Protein AF-A0A661HZG9-F1 (afdb_monomer_lite)

Foldseek 3Di:
DPCLLDAAEAEDQDPDVVVVVVCVVVPHPYYDHPPDDPVVVVVVVVVSVVVSQWADPDPFWIAGLVVLFIGGNNHTQDDDQLLSQLVNVQVVQAQHFDAQVNSVCSRVVDPPDDRDPVVSVVSLVVSCVRDDHPQWDADPVRGIHGYD

Structure (mmCIF, N/CA/C/O backbone):
data_AF-A0A661HZG9-F1
#
_entry.id   AF-A0A661HZG9-F1
#
loop_
_atom_site.group_PDB
_atom_site.id
_atom_site.type_symbol
_atom_site.label_atom_id
_atom_site.label_alt_id
_atom_site.label_comp_id
_atom_site.label_asym_id
_atom_site.label_entity_id
_atom_site.label_seq_id
_atom_site.pdbx_PDB_ins_code
_atom_site.Cartn_x
_atom_site.Cartn_y
_atom_site.Cartn_z
_atom_site.occupancy
_atom_site.B_iso_or_equiv
_atom_site.auth_seq_id
_atom_site.auth_comp_id
_atom_site.auth_asym_id
_atom_site.auth_atom_id
_atom_site.pdbx_PDB_model_num
ATOM 1 N N . ILE A 1 1 ? 9.212 11.704 14.793 1.00 39.34 1 ILE A N 1
ATOM 2 C CA . ILE A 1 1 ? 7.992 10.856 14.747 1.00 39.34 1 ILE A CA 1
ATOM 3 C C . ILE A 1 1 ? 6.833 11.773 14.373 1.00 39.34 1 ILE A C 1
ATOM 5 O O . ILE A 1 1 ? 6.580 12.707 15.120 1.00 39.34 1 ILE A O 1
ATOM 9 N N . ARG A 1 2 ? 6.199 11.611 13.203 1.00 39.22 2 ARG A N 1
ATOM 10 C CA . ARG A 1 2 ? 4.978 12.374 12.880 1.00 39.22 2 ARG A CA 1
ATOM 11 C C . ARG A 1 2 ? 3.807 11.689 13.589 1.00 39.22 2 ARG A C 1
ATOM 13 O O . ARG A 1 2 ? 3.479 10.561 13.243 1.00 39.22 2 ARG A O 1
ATOM 20 N N . LEU A 1 3 ? 3.229 12.337 14.600 1.00 53.12 3 LEU A N 1
ATOM 21 C CA . LEU A 1 3 ? 2.125 11.783 15.400 1.00 53.12 3 LEU A CA 1
ATOM 22 C C . LEU A 1 3 ? 0.802 11.688 14.614 1.00 53.12 3 LEU A C 1
ATOM 24 O O . LEU A 1 3 ? -0.065 10.907 14.989 1.00 53.12 3 LEU A O 1
ATOM 28 N N . ASN A 1 4 ? 0.685 12.404 13.488 1.00 56.38 4 ASN A N 1
ATOM 29 C CA . ASN A 1 4 ? -0.536 12.515 12.675 1.00 56.38 4 ASN A CA 1
ATOM 30 C C . ASN A 1 4 ? -1.061 11.186 12.098 1.00 56.38 4 ASN A C 1
ATOM 32 O O . ASN A 1 4 ? -2.189 11.134 11.622 1.00 56.38 4 ASN A O 1
ATOM 36 N N . ASP A 1 5 ? -0.268 10.110 12.128 1.00 67.19 5 ASP A N 1
ATOM 37 C CA . ASP A 1 5 ? -0.663 8.804 11.596 1.00 67.19 5 ASP A CA 1
ATOM 38 C C . ASP A 1 5 ? -1.074 7.773 12.655 1.00 67.19 5 ASP A C 1
ATOM 40 O O . ASP A 1 5 ? -1.443 6.651 12.292 1.00 67.19 5 ASP A O 1
ATOM 44 N N . ILE A 1 6 ? -1.039 8.129 13.938 1.00 78.31 6 ILE A N 1
ATOM 45 C CA . ILE A 1 6 ? -1.399 7.226 15.032 1.00 78.31 6 ILE A CA 1
ATOM 46 C C . ILE A 1 6 ? -2.901 7.383 15.321 1.00 78.31 6 ILE A C 1
ATOM 48 O O . ILE A 1 6 ? -3.331 8.492 15.623 1.00 78.31 6 ILE A O 1
ATOM 52 N N . PRO A 1 7 ? -3.721 6.317 15.228 1.00 82.12 7 PRO A N 1
ATOM 53 C CA . PRO A 1 7 ? -5.135 6.400 15.588 1.00 82.12 7 PRO A CA 1
ATOM 54 C C . PRO A 1 7 ? -5.284 6.702 17.086 1.00 82.12 7 PRO A C 1
ATOM 56 O O . PRO A 1 7 ? -4.789 5.945 17.922 1.00 82.12 7 PRO A O 1
ATOM 59 N N . ILE A 1 8 ? -5.967 7.801 17.417 1.00 86.31 8 ILE A N 1
ATOM 60 C CA . ILE A 1 8 ? -6.220 8.235 18.796 1.00 86.31 8 ILE A CA 1
ATOM 61 C C . ILE A 1 8 ? -7.620 7.780 19.213 1.00 86.31 8 ILE A C 1
ATOM 63 O O . ILE A 1 8 ? -8.613 8.143 18.583 1.00 86.31 8 ILE A O 1
ATOM 67 N N . LEU A 1 9 ? -7.689 6.986 20.279 1.00 87.94 9 LEU A N 1
ATOM 68 C CA . LEU A 1 9 ? -8.934 6.509 20.877 1.00 87.94 9 LEU A CA 1
ATOM 69 C C . LEU A 1 9 ? -9.186 7.274 22.176 1.00 87.94 9 LEU A C 1
ATOM 71 O O . LEU A 1 9 ? -8.347 7.233 23.078 1.00 87.94 9 LEU A O 1
ATOM 75 N N . PHE A 1 10 ? -10.334 7.933 22.301 1.00 88.12 10 PHE A N 1
ATOM 76 C CA . PHE A 1 10 ? -10.702 8.616 23.540 1.00 88.12 10 PHE A CA 1
ATOM 77 C C . PHE A 1 10 ? -11.500 7.698 24.467 1.00 88.12 10 PHE A C 1
ATOM 79 O O . PHE A 1 10 ? -12.394 6.975 24.033 1.00 88.12 10 PHE A O 1
ATOM 86 N N . ILE A 1 11 ? -11.186 7.746 25.762 1.00 88.19 11 ILE A N 1
ATOM 87 C CA . ILE A 1 11 ? -11.900 7.014 26.811 1.00 88.19 11 ILE A CA 1
ATOM 88 C C . ILE A 1 11 ? -12.355 8.019 27.866 1.00 88.19 11 ILE A C 1
ATOM 90 O O . ILE A 1 11 ? -11.518 8.692 28.468 1.00 88.19 11 ILE A O 1
ATOM 94 N N . THR A 1 12 ? -13.655 8.104 28.148 1.00 81.75 12 THR A N 1
ATOM 95 C CA . THR A 1 12 ? -14.169 9.070 29.135 1.00 81.75 12 THR A CA 1
ATOM 96 C C . THR A 1 12 ? -15.425 8.587 29.855 1.00 81.75 12 THR A C 1
ATOM 98 O O . THR A 1 12 ? -16.146 7.718 29.375 1.00 81.75 12 THR A O 1
ATOM 101 N N . ALA A 1 13 ? -15.668 9.160 31.034 1.00 81.38 13 ALA A N 1
ATOM 102 C CA . ALA A 1 13 ? -16.921 9.029 31.778 1.00 81.38 13 ALA A CA 1
ATOM 103 C C . ALA A 1 13 ? -17.943 10.123 31.414 1.00 81.38 13 ALA A C 1
ATOM 105 O O . ALA A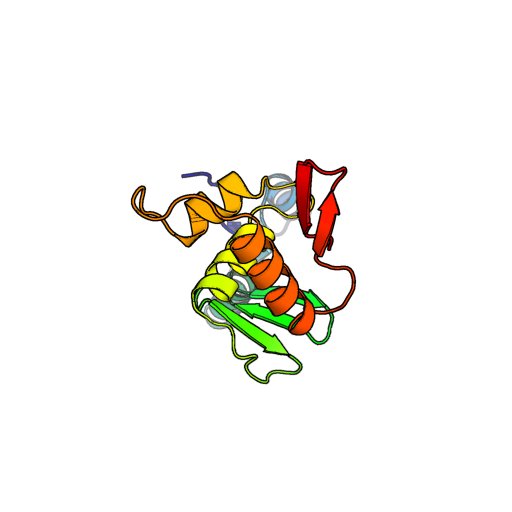 1 13 ? -19.073 10.083 31.883 1.00 81.38 13 ALA A O 1
ATOM 106 N N . ASN A 1 14 ? -17.545 11.121 30.619 1.00 73.06 14 ASN A N 1
ATOM 107 C CA . ASN A 1 14 ? -18.420 12.218 30.225 1.00 73.06 14 ASN A CA 1
ATOM 108 C C . ASN A 1 14 ? -19.276 11.810 29.018 1.00 73.06 14 ASN A C 1
ATOM 110 O O . ASN A 1 14 ? -18.745 11.473 27.960 1.00 73.06 14 ASN A O 1
ATOM 114 N N . GLU A 1 15 ? -20.595 11.846 29.190 1.00 68.19 15 GLU A N 1
ATOM 115 C CA . GLU A 1 15 ? -21.561 11.401 28.184 1.00 68.19 15 GLU A CA 1
ATOM 116 C C . GLU A 1 15 ? -22.112 12.527 27.309 1.00 68.19 15 GLU A C 1
ATOM 118 O O . GLU A 1 15 ? -22.900 12.243 26.410 1.00 68.19 15 GLU A O 1
ATOM 123 N N . LYS A 1 16 ? -21.711 13.781 27.549 1.00 80.69 16 LYS A N 1
ATOM 124 C CA . LYS A 1 16 ? -22.186 14.921 26.763 1.00 80.69 16 LYS A CA 1
ATOM 125 C C . LYS A 1 16 ? -21.716 14.808 25.315 1.00 80.69 16 LYS A C 1
ATOM 127 O O . LYS A 1 16 ? -20.511 14.736 25.059 1.00 80.69 16 LYS A O 1
ATOM 132 N N . ASP A 1 17 ? -22.654 14.906 24.380 1.00 76.19 17 ASP A N 1
ATOM 133 C CA . ASP A 1 17 ? -22.372 14.849 22.942 1.00 76.19 17 ASP A CA 1
ATOM 134 C C . ASP A 1 17 ? -21.347 15.910 22.508 1.00 76.19 17 ASP A C 1
ATOM 136 O O . ASP A 1 17 ? -20.464 15.627 21.705 1.00 76.19 17 ASP A O 1
ATOM 140 N N . GLU A 1 18 ? -21.349 17.093 23.128 1.00 82.62 18 GLU A N 1
ATOM 141 C CA . GLU A 1 18 ? -20.352 18.153 22.896 1.00 82.62 18 GLU A CA 1
ATOM 142 C C . GLU A 1 18 ? -18.905 17.699 23.167 1.00 82.62 18 GLU A C 1
ATOM 144 O O . GLU A 1 18 ? -17.957 18.093 22.482 1.00 82.62 18 GLU A O 1
ATOM 149 N N . THR A 1 19 ? -18.711 16.831 24.164 1.00 76.88 19 THR A N 1
ATOM 150 C CA . THR A 1 19 ? -17.390 16.278 24.502 1.00 76.88 19 THR A CA 1
ATOM 151 C C . THR A 1 19 ? -16.953 15.234 23.479 1.00 76.88 19 THR A C 1
ATOM 153 O O . THR A 1 19 ? -15.776 15.148 23.138 1.00 76.88 19 THR A O 1
ATOM 156 N N . ILE A 1 20 ? -17.906 14.471 22.947 1.00 76.69 20 ILE A N 1
ATOM 157 C CA . ILE A 1 20 ? -17.662 13.497 21.881 1.00 76.69 20 ILE A CA 1
ATOM 158 C C . ILE A 1 20 ? -17.274 14.233 20.595 1.00 76.69 20 ILE A C 1
ATOM 160 O O . ILE A 1 20 ? -16.247 13.933 19.991 1.00 76.69 20 ILE A O 1
ATOM 164 N N . VAL A 1 21 ? -18.058 15.243 20.214 1.00 81.31 21 VAL A N 1
ATOM 165 C CA . VAL A 1 21 ? -17.825 16.059 19.016 1.00 81.31 21 VAL A CA 1
ATOM 166 C C . VAL A 1 21 ? -16.477 16.774 19.091 1.00 81.31 21 VAL A C 1
ATOM 168 O O . VAL A 1 21 ? -15.709 16.737 18.130 1.00 81.31 21 VAL A O 1
ATOM 171 N N . SER A 1 22 ? -16.141 17.376 20.234 1.00 83.19 22 SER A N 1
ATOM 172 C CA . SER A 1 22 ? -14.839 18.032 20.398 1.00 83.19 22 SER A CA 1
ATOM 173 C C . SER A 1 22 ? -13.675 17.040 20.294 1.00 83.19 22 SER A C 1
ATOM 175 O O . SER A 1 22 ? -12.710 17.321 19.590 1.00 83.19 22 SER A O 1
ATOM 177 N N . ALA A 1 23 ? -13.778 15.847 20.887 1.00 78.44 23 ALA A N 1
ATOM 178 C CA . ALA A 1 23 ? -12.755 14.804 20.771 1.00 78.44 23 ALA A CA 1
ATOM 179 C C . ALA A 1 23 ? -12.490 14.375 19.313 1.00 78.44 23 ALA A C 1
ATOM 181 O O . ALA A 1 23 ? -11.332 14.209 18.919 1.00 78.44 23 ALA A O 1
ATOM 182 N N . PHE A 1 24 ? -13.538 14.252 18.492 1.00 80.31 24 PHE A N 1
ATOM 183 C CA . PHE A 1 24 ? -13.382 14.009 17.054 1.00 80.31 24 PHE A CA 1
ATOM 184 C C . PHE A 1 24 ? -12.718 15.195 16.340 1.00 80.31 24 PHE A C 1
ATOM 186 O O . PHE A 1 24 ? -11.785 14.992 15.564 1.00 80.31 24 PHE A O 1
ATOM 193 N N . ASN A 1 25 ? -13.112 16.433 16.658 1.00 83.75 25 ASN A N 1
ATOM 194 C CA . ASN A 1 25 ? -12.508 17.640 16.076 1.00 83.75 25 ASN A CA 1
ATOM 195 C C . ASN A 1 25 ? -11.012 17.791 16.408 1.00 83.75 25 ASN A C 1
ATOM 197 O O . ASN A 1 25 ? -10.261 18.351 15.613 1.00 83.75 25 ASN A O 1
ATOM 201 N N . TYR A 1 26 ? -10.559 17.258 17.547 1.00 82.56 26 TYR A N 1
ATOM 202 C CA . TYR A 1 26 ? -9.144 17.230 17.934 1.00 82.56 26 TYR A CA 1
ATOM 203 C C . TYR A 1 26 ? -8.345 16.058 17.326 1.00 82.56 26 TYR A C 1
ATOM 205 O O . TYR A 1 26 ? -7.180 15.869 17.674 1.00 82.56 26 TYR A O 1
ATOM 213 N N . GLY A 1 27 ? -8.932 15.279 16.409 1.00 76.44 27 GLY A N 1
ATOM 214 C CA . GLY A 1 27 ? -8.239 14.208 15.681 1.00 76.44 27 GLY A CA 1
ATOM 215 C C . GLY A 1 27 ? -8.411 12.805 16.269 1.00 76.44 27 GLY A C 1
ATOM 216 O O . GLY A 1 27 ? -7.662 11.892 15.914 1.00 76.44 27 GLY A O 1
ATOM 217 N N . GLY A 1 28 ? -9.388 12.610 17.159 1.00 83.56 28 GLY A N 1
ATOM 218 C CA . GLY A 1 28 ? -9.815 11.281 17.594 1.00 83.56 28 GLY A CA 1
ATOM 219 C C . GLY A 1 28 ? -10.439 10.488 16.453 1.00 83.56 28 GLY A C 1
ATOM 220 O O . GLY A 1 28 ? -11.212 11.030 15.671 1.00 83.56 28 GLY A O 1
ATOM 221 N N . VAL A 1 29 ? -10.132 9.195 16.370 1.00 85.12 29 VAL A N 1
ATOM 222 C CA . VAL A 1 29 ? -10.744 8.291 15.378 1.00 85.12 29 VAL A CA 1
ATOM 223 C C . VAL A 1 29 ? -11.885 7.460 15.962 1.00 85.12 29 VAL A C 1
ATOM 225 O O . VAL A 1 29 ? -12.620 6.816 15.218 1.00 85.12 29 VAL A O 1
ATOM 228 N N . ASP A 1 30 ? -12.018 7.442 17.289 1.00 87.88 30 ASP A N 1
ATOM 229 C CA . ASP A 1 30 ? -13.077 6.732 18.001 1.00 87.88 30 ASP A CA 1
ATOM 230 C C . ASP A 1 30 ? -13.182 7.197 19.457 1.00 87.88 30 ASP A C 1
ATOM 232 O O . ASP A 1 30 ? -12.271 7.827 20.011 1.00 87.88 30 ASP A O 1
ATOM 236 N N . PHE A 1 31 ? -14.269 6.786 20.098 1.00 88.00 31 PHE A N 1
ATOM 237 C CA . PHE A 1 31 ? -14.620 7.153 21.455 1.00 88.00 31 PHE A CA 1
ATOM 238 C C . PHE A 1 31 ? -15.274 5.979 22.195 1.00 88.00 31 PHE A C 1
ATOM 240 O O . PHE A 1 31 ? -16.149 5.297 21.659 1.00 88.00 31 PHE A O 1
ATOM 247 N N . ILE A 1 32 ? -14.878 5.750 23.450 1.00 86.88 32 ILE A N 1
ATOM 248 C CA . ILE A 1 32 ? -15.432 4.700 24.314 1.00 86.88 32 ILE A CA 1
ATOM 249 C C . ILE A 1 32 ? -15.876 5.299 25.653 1.00 86.88 32 ILE A C 1
ATOM 251 O O . ILE A 1 32 ? -15.085 5.916 26.373 1.00 86.88 32 ILE A O 1
ATOM 255 N N . LYS A 1 33 ? -17.147 5.067 26.004 1.00 85.56 33 LYS A N 1
ATOM 256 C CA . LYS A 1 33 ? -17.724 5.444 27.301 1.00 85.56 33 LYS A CA 1
ATOM 257 C C . LYS A 1 33 ? -17.260 4.495 28.408 1.00 85.56 33 LYS A C 1
ATOM 259 O O . LYS A 1 33 ? -17.089 3.297 28.187 1.00 85.56 33 LYS A O 1
ATOM 264 N N . LYS A 1 34 ? -17.074 5.035 29.610 1.00 84.12 34 LYS A N 1
ATOM 265 C CA . LYS A 1 34 ? -16.946 4.250 30.843 1.00 84.12 34 LYS A CA 1
ATOM 266 C C . LYS A 1 34 ? -18.344 3.913 31.398 1.00 84.12 34 LYS A C 1
ATOM 268 O O . LYS A 1 34 ? -19.237 4.737 31.241 1.00 84.12 34 LYS A O 1
ATOM 273 N N . PRO A 1 35 ? -18.521 2.773 32.092 1.00 86.56 35 PRO A N 1
ATOM 274 C CA . PRO A 1 35 ? -17.518 1.749 32.394 1.00 86.56 35 PRO A CA 1
ATOM 275 C C . PRO A 1 35 ? -17.114 0.949 31.151 1.00 86.56 35 PRO A C 1
ATOM 277 O O . PRO A 1 35 ? -17.919 0.674 30.269 1.00 86.56 35 PRO A O 1
ATOM 280 N N . LEU A 1 36 ? -15.826 0.618 31.064 1.00 82.19 36 LEU A N 1
ATOM 281 C CA . LEU A 1 36 ? -15.230 0.111 29.836 1.00 82.19 36 LEU A CA 1
ATOM 282 C C . LEU A 1 36 ? -15.341 -1.411 29.750 1.00 82.19 36 LEU A C 1
ATOM 284 O O . LEU A 1 36 ? -14.870 -2.120 30.638 1.00 82.19 36 LEU A O 1
ATOM 288 N N . ASN A 1 37 ? -15.879 -1.914 28.645 1.00 89.19 37 ASN A N 1
ATOM 289 C CA . ASN A 1 37 ? -15.783 -3.328 28.316 1.00 89.19 37 ASN A CA 1
ATOM 290 C C . ASN A 1 37 ? -14.428 -3.608 27.645 1.00 89.19 37 ASN A C 1
ATOM 292 O O . ASN A 1 37 ? -14.112 -3.074 26.578 1.00 89.19 37 ASN A O 1
ATOM 296 N N . VAL A 1 38 ? -13.615 -4.457 28.277 1.00 89.62 38 VAL A N 1
ATOM 297 C CA . VAL A 1 38 ? -12.270 -4.805 27.793 1.00 89.62 38 VAL A CA 1
ATOM 298 C C . VAL A 1 38 ? -12.321 -5.500 26.430 1.00 89.62 38 VAL A C 1
ATOM 300 O O . VAL A 1 38 ? -11.456 -5.251 25.589 1.00 89.62 38 VAL A O 1
ATOM 303 N N . ILE A 1 39 ? -13.335 -6.332 26.180 1.00 90.88 39 ILE A N 1
ATOM 304 C CA . ILE A 1 39 ? -13.504 -7.037 24.904 1.00 90.88 39 ILE A CA 1
ATOM 305 C C . ILE A 1 39 ? -13.768 -6.018 23.789 1.00 90.88 39 ILE A C 1
ATOM 307 O O . ILE A 1 39 ? -13.097 -6.051 22.755 1.00 90.88 39 ILE A O 1
ATOM 311 N N . ASP A 1 40 ? -14.668 -5.063 24.022 1.00 87.00 40 ASP A N 1
ATOM 312 C CA . ASP A 1 40 ? -15.011 -4.032 23.037 1.00 87.00 40 ASP A CA 1
ATOM 313 C C . ASP A 1 40 ? -13.821 -3.121 22.726 1.00 87.00 40 ASP A C 1
ATOM 315 O O . ASP A 1 40 ? -13.542 -2.837 21.558 1.00 87.00 40 ASP A O 1
ATOM 319 N N . LEU A 1 41 ? -13.060 -2.720 23.751 1.00 89.94 41 LEU A N 1
ATOM 320 C CA . LEU A 1 41 ? -11.820 -1.965 23.565 1.00 89.94 41 LEU A CA 1
ATOM 321 C C . LEU A 1 41 ? -10.830 -2.733 22.689 1.00 89.94 41 LEU A C 1
ATOM 323 O O . LEU A 1 41 ? -10.287 -2.174 21.735 1.00 89.94 41 LEU A O 1
ATOM 327 N N . GLN A 1 42 ? -10.602 -4.014 22.984 1.00 90.06 42 GLN A N 1
ATOM 328 C CA . GLN A 1 42 ? -9.687 -4.838 22.198 1.00 90.06 42 GLN A CA 1
ATOM 329 C C . GLN A 1 42 ? -10.129 -4.944 20.735 1.00 90.06 42 GLN A C 1
ATOM 331 O O . GLN A 1 42 ? -9.278 -4.886 19.844 1.00 90.06 42 GLN A O 1
ATOM 336 N N . GLN A 1 43 ? -11.431 -5.077 20.463 1.00 87.81 43 GLN A N 1
ATOM 337 C CA . GLN A 1 43 ? -11.940 -5.140 19.090 1.00 87.81 43 GLN A CA 1
ATOM 338 C C . GLN A 1 43 ? -11.781 -3.810 18.353 1.00 87.81 43 GLN A C 1
ATOM 340 O O . GLN A 1 43 ? -11.314 -3.801 17.212 1.00 87.81 43 GLN A O 1
ATOM 345 N N . ARG A 1 44 ? -12.079 -2.684 19.011 1.00 89.50 44 ARG A N 1
ATOM 346 C CA . ARG A 1 44 ? -11.892 -1.341 18.439 1.00 89.50 44 ARG A CA 1
ATOM 347 C C . ARG A 1 44 ? -10.424 -1.061 18.131 1.00 89.50 44 ARG A C 1
ATOM 349 O O . ARG A 1 44 ? -10.097 -0.669 17.014 1.00 89.50 44 ARG A O 1
ATOM 356 N N . VAL A 1 45 ? -9.513 -1.371 19.056 1.00 89.06 45 VAL A N 1
ATOM 357 C CA . VAL A 1 45 ? -8.063 -1.251 18.820 1.00 89.06 45 VAL A CA 1
ATOM 358 C C . VAL A 1 45 ? -7.626 -2.118 17.634 1.00 89.06 45 VAL A C 1
ATOM 360 O O . VAL A 1 45 ? -6.937 -1.633 16.735 1.00 89.06 45 VAL A O 1
ATOM 363 N N . LYS A 1 46 ? -8.053 -3.388 17.578 1.00 85.44 46 LYS A N 1
ATOM 364 C CA . LYS A 1 46 ? -7.738 -4.288 16.454 1.00 85.44 46 LYS A CA 1
ATOM 365 C C . LYS A 1 46 ? -8.255 -3.747 15.120 1.00 85.44 46 LYS A C 1
ATOM 367 O O . LYS A 1 46 ? -7.538 -3.848 14.124 1.00 85.44 46 LYS A O 1
ATOM 372 N N . LEU A 1 47 ? -9.458 -3.175 15.092 1.00 85.00 47 LEU A N 1
ATOM 373 C CA . LEU A 1 47 ? -10.060 -2.587 13.896 1.00 85.00 47 LEU A CA 1
ATOM 374 C C . LEU A 1 47 ? -9.213 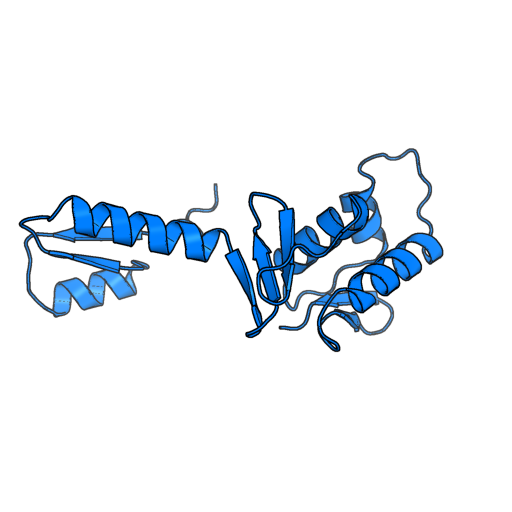-1.428 13.357 1.00 85.00 47 LEU A C 1
ATOM 376 O O . LEU A 1 47 ? -8.802 -1.473 12.196 1.00 85.00 47 LEU A O 1
ATOM 380 N N . HIS A 1 48 ? -8.881 -0.448 14.202 1.00 84.69 48 HIS A N 1
ATOM 381 C CA . HIS A 1 48 ? -8.095 0.728 13.804 1.00 84.69 48 HIS A CA 1
ATOM 382 C C . HIS A 1 48 ? -6.678 0.354 13.356 1.00 84.69 48 HIS A C 1
ATOM 384 O O . HIS A 1 48 ? -6.183 0.839 12.334 1.00 84.69 48 HIS A O 1
ATOM 390 N N . LEU A 1 49 ? -6.036 -0.593 14.050 1.00 80.88 49 LEU A N 1
ATOM 391 C CA . LEU A 1 49 ? -4.737 -1.129 13.632 1.00 80.88 49 LEU A CA 1
ATOM 392 C C . LEU A 1 49 ? -4.824 -1.860 12.286 1.00 80.88 49 LEU A C 1
ATOM 394 O O . LEU A 1 49 ? -3.939 -1.710 11.440 1.00 80.88 49 LEU A O 1
ATOM 398 N N . LYS A 1 50 ? -5.888 -2.639 12.055 1.00 78.06 50 LYS A N 1
ATOM 399 C CA . LYS A 1 50 ? -6.111 -3.345 10.786 1.00 78.06 50 LYS A CA 1
ATOM 400 C C . LYS A 1 50 ? -6.344 -2.371 9.630 1.00 78.06 50 LYS A C 1
ATOM 402 O O . LYS A 1 50 ? -5.793 -2.601 8.552 1.00 78.06 50 LYS A O 1
ATOM 407 N N . GLN A 1 51 ? -7.104 -1.299 9.855 1.00 73.50 51 GLN A N 1
ATOM 408 C CA . GLN A 1 51 ? -7.359 -0.241 8.871 1.00 73.50 51 GLN A CA 1
ATOM 409 C C . GLN A 1 51 ? -6.077 0.512 8.496 1.00 73.50 51 GLN A C 1
ATOM 411 O O . GLN A 1 51 ? -5.806 0.713 7.318 1.00 73.50 51 GLN A O 1
ATOM 416 N N . LYS A 1 52 ? -5.218 0.849 9.467 1.00 75.75 52 LYS A N 1
ATOM 417 C CA . LYS A 1 52 ? -3.905 1.456 9.173 1.00 75.75 52 LYS A CA 1
ATOM 418 C C . LYS A 1 52 ? -2.967 0.499 8.427 1.00 75.75 52 LYS A C 1
ATOM 420 O O . LYS A 1 52 ? -2.202 0.928 7.559 1.00 75.75 52 LYS A O 1
ATOM 425 N N . ARG A 1 53 ? -3.027 -0.796 8.754 1.00 84.94 53 ARG A N 1
ATOM 426 C CA . ARG A 1 53 ? -2.184 -1.849 8.166 1.00 84.94 53 ARG A CA 1
ATOM 427 C C . ARG A 1 53 ? -2.572 -2.200 6.733 1.00 84.94 53 ARG A C 1
ATOM 429 O O . ARG A 1 53 ? -1.688 -2.478 5.927 1.00 84.94 53 ARG A O 1
ATOM 436 N N . THR A 1 54 ? -3.862 -2.226 6.425 1.00 88.56 54 THR A N 1
ATOM 437 C CA . THR A 1 54 ? -4.365 -2.715 5.139 1.00 88.56 54 THR A CA 1
ATOM 438 C C . THR A 1 54 ? -4.707 -1.538 4.246 1.00 88.56 54 THR A C 1
ATOM 440 O O . THR A 1 54 ? -5.606 -0.764 4.546 1.00 88.56 54 THR A O 1
ATOM 443 N N . PHE A 1 55 ? -4.003 -1.405 3.131 1.00 91.12 55 PHE A N 1
ATOM 444 C CA . PHE A 1 55 ? -4.377 -0.480 2.076 1.00 91.12 55 PHE A CA 1
ATOM 445 C C . PHE A 1 55 ? -5.422 -1.134 1.176 1.00 91.12 55 PHE A C 1
ATOM 447 O O . PHE A 1 55 ? -5.133 -2.133 0.519 1.00 91.12 55 PHE A O 1
ATOM 454 N N . ILE A 1 56 ? -6.642 -0.609 1.170 1.00 91.81 56 ILE A N 1
ATOM 455 C CA . ILE A 1 56 ? -7.705 -1.099 0.292 1.00 91.81 56 ILE A CA 1
ATOM 456 C C . ILE A 1 56 ? -7.549 -0.376 -1.043 1.00 91.81 56 ILE A C 1
ATOM 458 O O . ILE A 1 56 ? -7.642 0.844 -1.084 1.00 91.81 56 ILE A O 1
ATOM 462 N N . ILE A 1 57 ? -7.284 -1.132 -2.108 1.00 92.31 57 ILE A N 1
ATOM 463 C CA . ILE A 1 57 ? -7.146 -0.583 -3.461 1.00 92.31 57 ILE A CA 1
ATOM 464 C C . ILE A 1 57 ? -8.535 -0.453 -4.089 1.00 92.31 57 ILE A C 1
ATOM 466 O O . ILE A 1 57 ? -8.900 0.587 -4.616 1.00 92.31 57 ILE A O 1
ATOM 470 N N . ASN A 1 58 ? -9.327 -1.523 -4.018 1.00 91.81 58 ASN A N 1
ATOM 471 C CA . ASN A 1 58 ? -10.738 -1.535 -4.396 1.00 91.81 58 ASN A CA 1
ATOM 472 C C . ASN A 1 58 ? -11.442 -2.724 -3.711 1.00 91.81 58 ASN A C 1
ATOM 474 O O . ASN A 1 58 ? -10.892 -3.338 -2.797 1.00 91.81 58 ASN A O 1
ATOM 478 N N . LYS A 1 59 ? -12.656 -3.078 -4.155 1.00 90.38 59 LYS A N 1
ATOM 479 C CA . LYS A 1 59 ? -13.434 -4.197 -3.587 1.00 90.38 59 LYS A CA 1
ATOM 480 C C . LYS A 1 59 ? -12.715 -5.554 -3.640 1.00 90.38 59 LYS A C 1
ATOM 482 O O . LYS A 1 59 ? -12.975 -6.397 -2.789 1.00 90.38 59 LYS A O 1
ATOM 487 N N . GLN A 1 60 ? -11.847 -5.767 -4.627 1.00 94.25 60 GLN A N 1
ATOM 488 C CA . GLN A 1 60 ? -11.171 -7.045 -4.872 1.00 94.25 60 GLN A CA 1
ATOM 489 C C . GLN A 1 60 ? -9.724 -7.036 -4.375 1.00 94.25 60 GLN A C 1
ATOM 491 O O . GLN A 1 60 ? -9.211 -8.071 -3.954 1.00 94.25 60 GLN A O 1
ATOM 496 N N . TYR A 1 61 ? -9.059 -5.880 -4.413 1.00 95.69 61 TYR A N 1
ATOM 497 C CA . TYR A 1 61 ? -7.632 -5.759 -4.148 1.00 95.69 61 TYR A CA 1
ATOM 498 C C . TYR A 1 61 ? -7.344 -5.048 -2.829 1.00 95.69 61 TYR A C 1
ATOM 500 O O . TYR A 1 61 ? -7.829 -3.943 -2.570 1.00 95.69 61 TYR A O 1
ATOM 508 N N . CYS A 1 62 ? -6.469 -5.641 -2.020 1.00 94.56 62 CYS A N 1
ATOM 509 C CA . CYS A 1 62 ? -5.918 -4.988 -0.840 1.00 94.56 62 CYS A CA 1
ATOM 510 C C . CYS A 1 62 ? -4.451 -5.360 -0.622 1.00 94.56 62 CYS A C 1
ATOM 512 O O . CYS A 1 62 ? -3.992 -6.432 -1.007 1.00 94.56 62 CYS A O 1
ATOM 514 N N . PHE A 1 63 ? -3.703 -4.457 -0.003 1.00 95.06 63 PHE A N 1
ATOM 515 C CA . PHE A 1 63 ? -2.284 -4.612 0.265 1.00 95.06 63 PHE A CA 1
ATOM 516 C C . PHE A 1 63 ? -2.011 -4.488 1.762 1.00 95.06 63 PHE A C 1
ATOM 518 O O . PHE A 1 63 ? -2.308 -3.470 2.386 1.00 95.06 63 PHE A O 1
ATOM 525 N N . ASP A 1 64 ? -1.428 -5.523 2.356 1.00 91.94 64 ASP A N 1
ATOM 526 C CA . ASP A 1 64 ? -0.996 -5.498 3.748 1.00 91.94 64 ASP A CA 1
ATOM 527 C C . ASP A 1 64 ? 0.381 -4.833 3.842 1.00 91.94 64 ASP A C 1
ATOM 529 O O . ASP A 1 64 ? 1.400 -5.423 3.487 1.00 91.94 64 ASP A O 1
ATOM 533 N N . LYS A 1 65 ? 0.424 -3.604 4.364 1.00 88.38 65 LYS A N 1
ATOM 534 C CA . LYS A 1 65 ? 1.648 -2.797 4.469 1.00 88.38 65 LYS A CA 1
ATOM 535 C C . LYS A 1 65 ? 2.697 -3.407 5.405 1.00 88.38 65 LYS A C 1
ATOM 537 O O . LYS A 1 65 ? 3.876 -3.083 5.271 1.00 88.38 65 LYS A O 1
ATOM 542 N N . LYS A 1 66 ? 2.288 -4.256 6.360 1.00 85.62 66 LYS A N 1
ATOM 543 C CA . LYS A 1 66 ? 3.197 -4.891 7.328 1.00 85.62 66 LYS A CA 1
ATOM 544 C C . LYS A 1 66 ? 3.867 -6.120 6.728 1.00 85.62 66 LYS A C 1
ATOM 546 O O . LYS A 1 66 ? 5.074 -6.274 6.867 1.00 85.62 66 LYS A O 1
ATOM 551 N N . THR A 1 67 ? 3.086 -6.995 6.095 1.00 89.44 67 THR A N 1
ATOM 552 C CA . THR A 1 67 ? 3.613 -8.229 5.482 1.00 89.44 67 THR A CA 1
ATOM 553 C C . THR A 1 67 ? 4.100 -8.019 4.051 1.00 89.44 67 THR A C 1
ATOM 555 O O . THR A 1 67 ? 4.824 -8.861 3.535 1.00 89.44 67 THR A O 1
ATOM 558 N N . ILE A 1 68 ? 3.762 -6.879 3.439 1.00 93.25 68 ILE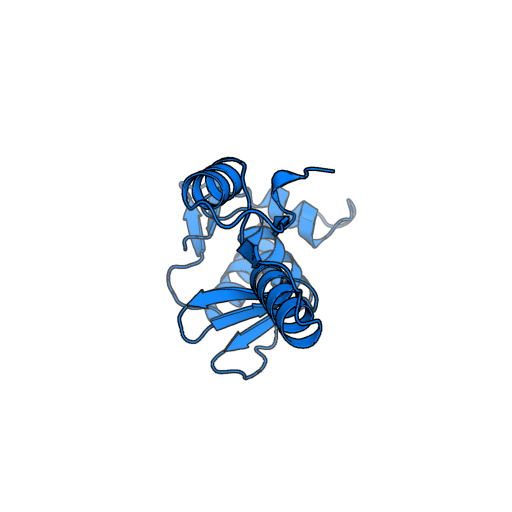 A N 1
ATOM 559 C CA . ILE A 1 68 ? 4.102 -6.517 2.057 1.00 93.25 68 ILE A CA 1
ATOM 560 C C . ILE A 1 68 ? 3.501 -7.535 1.068 1.00 93.25 68 ILE A C 1
ATOM 562 O O . ILE A 1 68 ? 4.126 -7.957 0.097 1.00 93.25 68 ILE A O 1
ATOM 566 N N . ILE A 1 69 ? 2.255 -7.943 1.333 1.00 94.75 69 ILE A N 1
ATOM 567 C CA . ILE A 1 69 ? 1.510 -8.915 0.525 1.00 94.75 69 ILE A CA 1
ATOM 568 C C . ILE A 1 69 ? 0.324 -8.218 -0.138 1.00 94.75 69 ILE A C 1
ATOM 570 O O . ILE A 1 69 ? -0.477 -7.558 0.527 1.00 94.75 69 ILE A O 1
ATOM 574 N N . LEU A 1 70 ? 0.212 -8.395 -1.454 1.00 97.25 70 LEU A N 1
ATOM 575 C CA . LEU A 1 70 ? -0.955 -8.013 -2.240 1.00 97.25 70 LEU A CA 1
ATOM 576 C C . LEU A 1 70 ? -1.933 -9.187 -2.295 1.00 97.25 70 LEU A C 1
ATOM 578 O O . LEU A 1 70 ? -1.538 -10.317 -2.584 1.00 97.25 70 LEU A O 1
ATOM 582 N N . TYR A 1 71 ? -3.205 -8.899 -2.066 1.00 96.62 71 TYR A N 1
ATOM 583 C CA . TYR A 1 71 ? -4.298 -9.845 -2.196 1.00 96.62 71 TYR A CA 1
ATOM 584 C C . TYR A 1 71 ? -5.243 -9.403 -3.308 1.00 96.62 71 TYR A C 1
ATOM 586 O O . TYR A 1 71 ? -5.523 -8.212 -3.445 1.00 96.62 71 TYR A O 1
ATOM 594 N N . LYS A 1 72 ? -5.760 -10.380 -4.053 1.00 97.00 72 LYS A N 1
ATOM 595 C CA . LYS A 1 72 ? -6.894 -10.252 -4.969 1.00 97.00 72 LYS A CA 1
ATOM 596 C C . LYS A 1 72 ? -7.927 -11.296 -4.570 1.00 97.00 72 LYS A C 1
ATOM 598 O O . LYS A 1 72 ? -7.595 -12.475 -4.522 1.00 97.00 72 LYS A O 1
ATOM 603 N N . ASP A 1 73 ? -9.142 -10.876 -4.234 1.00 94.00 73 ASP A N 1
ATOM 604 C CA . ASP A 1 73 ? -10.230 -11.766 -3.807 1.00 94.00 73 ASP A CA 1
ATOM 605 C C . ASP A 1 73 ? -9.797 -12.727 -2.680 1.00 94.00 73 ASP A C 1
ATOM 607 O O . ASP A 1 73 ? -10.136 -13.907 -2.662 1.00 94.00 73 ASP A O 1
ATOM 611 N N . LYS A 1 74 ? -9.010 -12.205 -1.723 1.00 89.25 74 LYS A N 1
ATOM 612 C CA . LYS A 1 74 ? -8.377 -12.930 -0.596 1.00 89.25 74 LYS A CA 1
ATOM 613 C C . LYS A 1 74 ? -7.262 -13.918 -0.978 1.00 89.25 74 LYS A C 1
ATOM 615 O O . LYS A 1 74 ? -6.617 -14.449 -0.077 1.00 89.25 74 LYS A O 1
ATOM 620 N N . ALA A 1 75 ? -6.973 -14.126 -2.260 1.00 94.56 75 ALA A N 1
ATOM 621 C CA . ALA A 1 75 ? -5.835 -14.917 -2.716 1.00 94.56 75 ALA A CA 1
ATOM 622 C C . ALA A 1 75 ? -4.563 -14.063 -2.816 1.00 94.56 75 ALA A C 1
ATOM 624 O O . ALA A 1 75 ? -4.612 -12.891 -3.191 1.00 94.56 75 ALA A O 1
ATOM 625 N N . VAL A 1 76 ? -3.409 -14.652 -2.492 1.00 96.62 76 VAL A N 1
ATOM 626 C CA . VAL A 1 76 ? -2.110 -13.969 -2.576 1.00 96.62 76 VAL A CA 1
ATOM 627 C C . VAL A 1 76 ? -1.719 -13.756 -4.038 1.00 96.62 76 VAL A C 1
ATOM 629 O O . VAL A 1 76 ? -1.617 -14.707 -4.810 1.00 96.62 76 VAL A O 1
ATOM 632 N N . VAL A 1 77 ? -1.420 -12.509 -4.402 1.00 97.56 77 VAL A N 1
ATOM 633 C CA . VAL A 1 77 ? -0.838 -12.157 -5.700 1.00 97.56 77 VAL A CA 1
ATOM 634 C C . VAL A 1 77 ? 0.681 -12.149 -5.570 1.00 97.56 77 VAL A C 1
ATOM 636 O O . VAL A 1 77 ? 1.258 -11.397 -4.782 1.00 97.56 77 VAL A O 1
ATOM 639 N N . LYS A 1 78 ? 1.357 -12.988 -6.358 1.00 96.81 78 LYS A N 1
ATOM 640 C CA . LYS A 1 78 ? 2.816 -13.122 -6.302 1.00 96.81 78 LYS A CA 1
ATOM 641 C C . LYS A 1 78 ? 3.513 -11.875 -6.858 1.00 96.81 78 LYS A C 1
ATOM 643 O O . LYS A 1 78 ? 3.576 -11.654 -8.071 1.00 96.81 78 LYS A O 1
ATOM 648 N N . LEU A 1 79 ? 4.115 -11.106 -5.958 1.00 97.50 79 LEU A N 1
ATOM 649 C CA . LEU A 1 79 ? 5.007 -9.993 -6.271 1.00 97.50 79 LEU A CA 1
ATOM 650 C C . LEU A 1 79 ? 6.463 -10.388 -5.992 1.00 97.50 79 LEU A C 1
ATOM 652 O O . LEU A 1 79 ? 6.775 -10.959 -4.947 1.00 97.50 79 LEU A O 1
ATOM 656 N N . SER A 1 80 ? 7.361 -10.061 -6.914 1.00 96.25 80 SER A N 1
ATOM 657 C CA . SER A 1 80 ? 8.808 -10.058 -6.696 1.00 96.25 80 SER A CA 1
ATOM 658 C C . SER A 1 80 ? 9.196 -9.011 -5.647 1.00 96.25 80 SER A C 1
ATOM 660 O O . SER A 1 80 ? 8.445 -8.074 -5.374 1.00 96.25 80 SER A O 1
ATOM 662 N N . LYS A 1 81 ? 10.406 -9.118 -5.086 1.00 93.50 81 LYS A N 1
ATOM 663 C CA . LYS A 1 81 ? 10.902 -8.158 -4.083 1.00 93.50 81 LYS A CA 1
ATOM 664 C C . LYS A 1 81 ? 10.903 -6.710 -4.597 1.00 93.50 81 LYS A C 1
ATOM 666 O O . LYS A 1 81 ? 10.570 -5.798 -3.846 1.00 93.50 81 LYS A O 1
ATOM 671 N N . SER A 1 82 ? 11.242 -6.491 -5.868 1.00 93.94 82 SER A N 1
ATOM 672 C CA . SER A 1 82 ? 11.233 -5.151 -6.469 1.00 93.94 82 SER A CA 1
ATOM 673 C C . SER A 1 82 ? 9.815 -4.618 -6.679 1.00 93.94 82 SER A C 1
ATOM 675 O O . SER A 1 82 ? 9.569 -3.454 -6.385 1.00 93.94 82 SER A O 1
ATOM 677 N N . GLU A 1 83 ? 8.865 -5.455 -7.109 1.00 97.19 83 GLU A N 1
ATOM 678 C CA . GLU A 1 83 ? 7.453 -5.052 -7.250 1.00 97.19 83 GLU A CA 1
ATOM 679 C C . GLU A 1 83 ? 6.823 -4.727 -5.891 1.00 97.19 83 GLU A C 1
ATOM 681 O O . GLU A 1 83 ? 6.078 -3.762 -5.767 1.00 97.19 83 GLU A O 1
ATOM 686 N N . GLN A 1 84 ? 7.163 -5.500 -4.856 1.00 96.38 84 GLN A N 1
ATOM 687 C CA . GLN A 1 84 ? 6.755 -5.251 -3.474 1.00 96.38 84 GLN A CA 1
ATOM 688 C C . GLN A 1 84 ? 7.235 -3.884 -2.970 1.00 96.38 84 GLN A C 1
ATOM 690 O O . GLN A 1 84 ? 6.444 -3.109 -2.428 1.00 96.38 84 GLN A O 1
ATOM 695 N N . LYS A 1 85 ? 8.524 -3.568 -3.170 1.00 94.81 85 LYS A N 1
ATOM 696 C CA . LYS A 1 85 ? 9.086 -2.253 -2.826 1.00 94.81 85 LYS A CA 1
ATOM 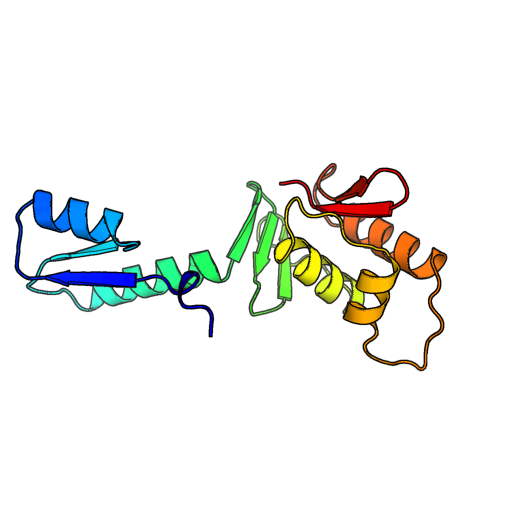697 C C . LYS A 1 85 ? 8.412 -1.134 -3.622 1.00 94.81 85 LYS A C 1
ATOM 699 O O . LYS A 1 85 ? 8.035 -0.128 -3.031 1.00 94.81 85 LYS A O 1
ATOM 704 N N . LEU A 1 86 ? 8.221 -1.326 -4.927 1.00 96.44 86 LEU A N 1
ATOM 705 C CA . LEU A 1 86 ? 7.586 -0.341 -5.801 1.00 96.44 86 LEU A CA 1
ATOM 706 C C . LEU A 1 86 ? 6.142 -0.038 -5.378 1.00 96.44 86 LEU A C 1
ATOM 708 O O . LEU A 1 86 ? 5.779 1.123 -5.222 1.00 96.44 86 LEU A O 1
ATOM 712 N N . LEU A 1 87 ? 5.328 -1.067 -5.131 1.00 96.88 87 LEU A N 1
ATOM 713 C CA . LEU A 1 87 ? 3.950 -0.882 -4.675 1.00 96.88 87 LEU A CA 1
ATOM 714 C C . LEU A 1 87 ? 3.900 -0.179 -3.313 1.00 96.88 87 LEU A C 1
ATOM 716 O O . LEU A 1 87 ? 3.094 0.726 -3.110 1.00 96.88 87 LEU A O 1
ATOM 720 N N . LYS A 1 88 ? 4.795 -0.547 -2.386 1.00 94.62 88 LYS A N 1
ATOM 721 C CA . LYS A 1 88 ? 4.913 0.127 -1.087 1.00 94.62 88 LYS A CA 1
ATOM 722 C C . LYS A 1 88 ? 5.255 1.613 -1.242 1.00 94.62 88 LYS A C 1
ATOM 724 O O . LYS A 1 88 ? 4.670 2.432 -0.535 1.00 94.62 88 LYS A O 1
ATOM 729 N N . LEU A 1 89 ? 6.167 1.952 -2.154 1.00 95.00 89 LEU A N 1
ATOM 730 C CA . LEU A 1 89 ? 6.529 3.335 -2.464 1.00 95.00 89 LEU A CA 1
ATOM 731 C C . LEU A 1 89 ? 5.322 4.113 -2.998 1.00 95.00 89 LEU A C 1
ATOM 733 O O . LEU A 1 89 ? 4.989 5.156 -2.438 1.00 95.00 89 LEU A O 1
ATOM 737 N N . PHE A 1 90 ? 4.618 3.576 -3.997 1.00 96.00 90 PHE A N 1
ATOM 738 C CA . PHE A 1 90 ? 3.430 4.217 -4.564 1.00 96.00 90 PHE A CA 1
ATOM 739 C C . PHE A 1 90 ? 2.327 4.452 -3.528 1.00 96.00 90 PHE A C 1
ATOM 741 O O . PHE A 1 90 ? 1.798 5.554 -3.432 1.00 96.00 90 PHE A O 1
ATOM 748 N N . ILE A 1 91 ? 2.047 3.467 -2.672 1.00 93.44 91 ILE A N 1
ATOM 749 C CA . ILE A 1 91 ? 1.058 3.602 -1.589 1.00 93.44 91 ILE A CA 1
ATOM 750 C C . ILE A 1 91 ? 1.467 4.673 -0.562 1.00 93.44 91 ILE A C 1
ATOM 752 O O . ILE A 1 91 ? 0.610 5.262 0.094 1.00 93.44 91 ILE A O 1
ATOM 756 N N . SER A 1 92 ? 2.764 4.946 -0.400 1.00 90.38 92 SER A N 1
ATOM 757 C CA . SER A 1 92 ? 3.249 6.027 0.473 1.00 90.38 92 SER A CA 1
ATOM 758 C C . SER A 1 92 ? 3.212 7.418 -0.178 1.00 90.38 92 SER A C 1
ATOM 760 O O . SER A 1 92 ? 3.397 8.419 0.514 1.00 90.38 92 SER A O 1
ATOM 762 N N . LYS A 1 93 ? 2.990 7.482 -1.496 1.00 92.75 93 LYS A N 1
ATOM 763 C CA . LYS A 1 93 ? 3.062 8.680 -2.347 1.00 92.75 93 LYS A CA 1
ATOM 764 C C . LYS A 1 93 ? 1.882 8.729 -3.330 1.00 92.75 93 LYS A C 1
ATOM 766 O O . LYS A 1 93 ? 2.050 8.972 -4.519 1.00 92.75 93 LYS A O 1
ATOM 771 N N . ILE A 1 94 ? 0.683 8.458 -2.824 1.00 91.88 94 ILE A N 1
ATOM 772 C CA . ILE A 1 94 ? -0.553 8.465 -3.617 1.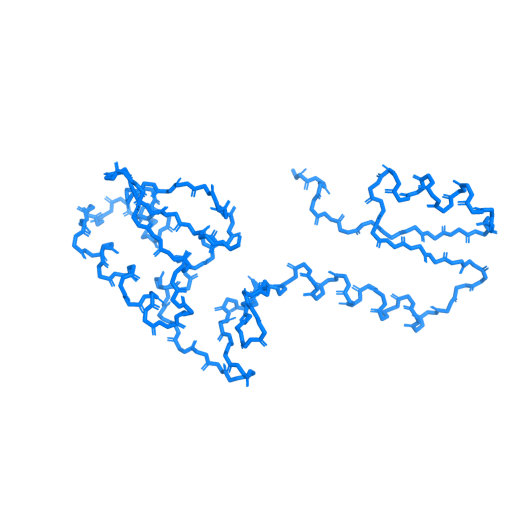00 91.88 94 ILE A CA 1
ATOM 773 C C . ILE A 1 94 ? -0.778 9.852 -4.218 1.00 91.88 94 ILE A C 1
ATOM 775 O O . ILE A 1 94 ? -0.604 10.849 -3.518 1.00 91.88 94 ILE A O 1
ATOM 779 N N . ASN A 1 95 ? -1.173 9.901 -5.493 1.00 92.56 95 ASN A N 1
ATOM 780 C CA . ASN A 1 95 ? -1.429 11.129 -6.251 1.00 92.56 95 ASN A CA 1
ATOM 781 C C . ASN A 1 95 ? -0.235 12.106 -6.282 1.00 92.56 95 ASN A C 1
ATOM 783 O O . ASN A 1 95 ? -0.397 13.290 -6.568 1.00 92.56 95 ASN A O 1
ATOM 787 N N . ILE A 1 96 ? 0.976 11.612 -6.001 1.00 92.75 96 ILE A N 1
ATOM 788 C CA . ILE A 1 96 ? 2.224 12.368 -6.079 1.00 92.75 96 ILE A CA 1
ATOM 789 C C . ILE A 1 96 ? 3.083 11.715 -7.171 1.00 92.75 96 ILE A C 1
ATOM 791 O O . ILE A 1 96 ? 3.401 10.528 -7.053 1.00 92.75 96 ILE A O 1
ATOM 795 N N . PRO A 1 97 ? 3.468 12.450 -8.232 1.00 94.56 97 PRO A N 1
ATOM 796 C CA . PRO A 1 97 ? 4.396 11.943 -9.237 1.00 94.56 97 PRO A CA 1
ATOM 797 C C . PRO A 1 97 ? 5.746 11.563 -8.618 1.00 94.56 97 PRO A C 1
ATOM 799 O O . PRO A 1 97 ? 6.257 12.266 -7.745 1.00 94.56 97 PRO A O 1
ATOM 802 N N . ILE A 1 98 ? 6.330 10.461 -9.086 1.00 95.00 98 ILE A N 1
ATOM 803 C CA . ILE A 1 98 ? 7.637 9.967 -8.645 1.00 95.00 98 ILE A CA 1
ATOM 804 C C . ILE A 1 98 ? 8.547 9.804 -9.861 1.00 95.00 98 ILE A C 1
ATOM 806 O O . ILE A 1 98 ? 8.173 9.136 -10.834 1.00 95.00 98 ILE A O 1
ATOM 810 N N . ASP A 1 99 ? 9.741 10.390 -9.787 1.00 93.31 99 ASP A N 1
ATOM 811 C CA . ASP A 1 99 ? 10.746 10.305 -10.841 1.00 93.31 99 ASP A CA 1
ATOM 812 C C . ASP A 1 99 ? 11.312 8.868 -10.953 1.00 93.31 99 ASP A C 1
ATOM 814 O O . ASP A 1 99 ? 11.503 8.185 -9.938 1.00 93.31 99 ASP A O 1
ATOM 818 N N . PRO A 1 100 ? 11.592 8.356 -12.167 1.00 92.19 100 PRO A N 1
ATOM 819 C CA . PRO A 1 100 ? 12.175 7.028 -12.352 1.00 92.19 100 PRO A CA 1
ATOM 820 C C . PRO A 1 100 ? 13.510 6.806 -11.620 1.00 92.19 100 PRO A C 1
ATOM 822 O O . PRO A 1 100 ? 13.797 5.675 -11.215 1.00 92.19 100 PRO A O 1
ATOM 825 N N . ILE A 1 101 ? 14.323 7.852 -11.451 1.00 89.62 101 ILE A N 1
ATOM 826 C CA . ILE A 1 101 ? 15.587 7.828 -10.708 1.00 89.62 101 ILE A CA 1
ATOM 827 C C . ILE A 1 101 ? 15.298 7.622 -9.221 1.00 89.62 101 ILE A C 1
ATOM 829 O O . ILE A 1 101 ? 15.896 6.738 -8.607 1.00 89.62 101 ILE A O 1
ATOM 833 N N . ASP A 1 102 ? 14.326 8.340 -8.656 1.00 91.25 102 ASP A N 1
ATOM 834 C CA . ASP A 1 102 ? 13.911 8.166 -7.258 1.00 91.25 102 ASP A CA 1
ATOM 835 C C . ASP A 1 102 ? 13.354 6.762 -7.002 1.00 91.25 102 ASP A C 1
ATOM 837 O O . ASP A 1 102 ? 13.683 6.122 -5.998 1.00 91.25 102 ASP A O 1
ATOM 841 N N . ILE A 1 103 ? 12.562 6.238 -7.945 1.00 93.19 103 ILE A N 1
ATOM 842 C CA . ILE A 1 103 ? 12.084 4.851 -7.907 1.00 93.19 103 ILE A CA 1
ATOM 843 C C . ILE A 1 103 ? 13.273 3.881 -7.894 1.00 93.19 103 ILE A C 1
ATOM 845 O O . ILE A 1 103 ? 13.304 2.946 -7.090 1.00 93.19 103 ILE A O 1
ATOM 849 N N . SER A 1 104 ? 14.255 4.090 -8.773 1.00 91.25 104 SER A N 1
ATOM 850 C CA . SER A 1 104 ? 15.454 3.253 -8.849 1.00 91.25 104 SER A CA 1
ATOM 851 C C . SER A 1 104 ? 16.233 3.265 -7.534 1.00 91.25 104 SER A C 1
ATOM 853 O O . SER A 1 104 ? 16.542 2.198 -6.995 1.00 91.25 104 SER A O 1
ATOM 855 N N . ASN A 1 105 ? 16.483 4.455 -6.987 1.00 89.56 105 ASN A N 1
ATOM 856 C CA . ASN A 1 105 ? 17.209 4.647 -5.735 1.00 89.56 105 ASN A CA 1
ATOM 857 C C . ASN A 1 105 ? 16.511 3.928 -4.577 1.00 89.56 105 ASN A C 1
ATOM 859 O O . ASN A 1 105 ? 17.139 3.140 -3.873 1.00 89.56 105 ASN A O 1
ATOM 863 N N . TYR A 1 106 ? 15.192 4.097 -4.445 1.00 90.69 106 TYR A N 1
ATOM 864 C CA . TYR A 1 106 ? 14.407 3.448 -3.394 1.00 90.69 106 TYR A CA 1
ATOM 865 C C . TYR A 1 106 ? 14.431 1.912 -3.475 1.00 90.69 106 TYR A C 1
ATOM 867 O O . TYR A 1 106 ? 14.404 1.206 -2.463 1.00 90.69 106 TYR A O 1
ATOM 875 N N . ILE A 1 107 ? 14.430 1.354 -4.688 1.00 90.69 107 ILE A N 1
ATOM 876 C CA . ILE A 1 107 ? 14.316 -0.096 -4.880 1.00 90.69 107 ILE A CA 1
ATOM 877 C C . ILE A 1 107 ? 15.661 -0.794 -4.712 1.00 90.69 107 ILE A C 1
ATOM 879 O O . ILE A 1 107 ? 15.715 -1.857 -4.073 1.00 90.69 107 ILE A O 1
ATOM 883 N N . TYR A 1 108 ? 16.716 -0.237 -5.303 1.00 85.56 108 TYR A N 1
ATOM 884 C CA . TYR A 1 108 ? 18.006 -0.910 -5.427 1.00 85.56 108 TYR A CA 1
ATOM 885 C C . TYR A 1 108 ? 19.015 -0.513 -4.352 1.00 85.56 108 TYR A C 1
ATOM 887 O O . TYR A 1 108 ? 19.920 -1.312 -4.120 1.00 85.56 108 TYR A O 1
ATOM 895 N N . ASP A 1 109 ? 18.811 0.616 -3.660 1.00 69.62 109 ASP A N 1
ATOM 896 C CA . ASP A 1 109 ? 19.475 1.020 -2.404 1.00 69.62 109 ASP A CA 1
ATOM 897 C C . ASP A 1 109 ? 21.005 0.825 -2.389 1.00 69.62 109 ASP A C 1
ATOM 899 O O . ASP A 1 109 ? 21.608 0.544 -1.361 1.00 69.62 109 ASP A O 1
ATOM 903 N N . ASN A 1 110 ? 21.633 0.876 -3.566 1.00 56.12 110 ASN A N 1
ATOM 904 C CA . ASN A 1 110 ? 23.049 0.605 -3.764 1.00 56.12 110 ASN A CA 1
ATOM 905 C C . ASN A 1 110 ? 23.518 1.386 -4.988 1.00 56.12 110 ASN A C 1
ATOM 907 O O . ASN A 1 110 ? 23.086 1.112 -6.110 1.00 56.12 110 ASN A O 1
ATOM 911 N N . HIS A 1 111 ? 24.464 2.298 -4.776 1.00 54.50 111 HIS A N 1
ATOM 912 C CA . HIS A 1 111 ? 25.164 3.083 -5.800 1.00 54.50 111 HIS A CA 1
ATOM 913 C C . HIS A 1 111 ? 25.994 2.237 -6.796 1.00 54.50 11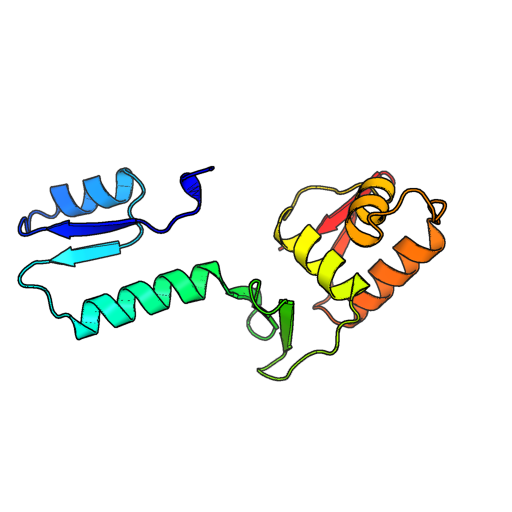1 HIS A C 1
ATOM 915 O O . HIS A 1 111 ? 26.848 2.767 -7.495 1.00 54.50 111 HIS A O 1
ATOM 921 N N . THR A 1 112 ? 25.784 0.918 -6.850 1.00 55.28 112 THR A N 1
ATOM 922 C CA . THR A 1 112 ? 26.540 -0.029 -7.680 1.00 55.28 112 THR A CA 1
ATOM 923 C C . THR A 1 112 ? 25.814 -0.422 -8.964 1.00 55.28 112 THR A C 1
ATOM 925 O O . THR A 1 112 ? 26.457 -0.875 -9.906 1.00 55.28 112 THR A O 1
ATOM 928 N N . LYS A 1 113 ? 24.485 -0.260 -9.033 1.00 61.41 113 LYS A N 1
ATOM 929 C CA . LYS A 1 113 ? 23.726 -0.448 -10.275 1.00 61.41 113 LYS A CA 1
ATOM 930 C C . LYS A 1 113 ? 23.478 0.901 -10.922 1.00 61.41 113 LYS A C 1
ATOM 932 O O . LYS A 1 113 ? 22.718 1.705 -10.389 1.00 61.41 113 LYS A O 1
ATOM 937 N N . GLU A 1 114 ? 24.078 1.110 -12.089 1.00 67.94 114 GLU A N 1
ATOM 938 C CA . GLU A 1 114 ? 23.729 2.242 -12.939 1.00 67.94 114 GLU A CA 1
ATOM 939 C C . GLU A 1 114 ? 22.220 2.255 -13.202 1.00 67.94 114 GLU A C 1
ATOM 941 O O . GLU A 1 114 ? 21.590 1.220 -13.466 1.00 67.94 114 GLU A O 1
ATOM 946 N N . TYR A 1 115 ? 21.638 3.448 -13.100 1.00 79.38 115 TYR A N 1
ATOM 947 C CA . TYR A 1 115 ? 20.237 3.666 -13.413 1.00 79.38 115 TYR A CA 1
ATOM 948 C C . TYR A 1 115 ? 19.946 3.198 -14.843 1.00 79.38 115 TYR A C 1
ATOM 950 O O . TYR A 1 115 ? 20.564 3.645 -15.807 1.00 79.38 115 TYR A O 1
ATOM 958 N N . ASN A 1 116 ? 18.957 2.315 -14.982 1.00 83.75 116 ASN A N 1
ATOM 959 C CA . ASN A 1 116 ? 18.496 1.840 -16.277 1.00 83.75 116 ASN A CA 1
ATOM 960 C C . ASN A 1 116 ? 16.984 2.046 -16.405 1.00 83.75 116 ASN A C 1
ATOM 962 O O . ASN A 1 116 ? 16.179 1.312 -15.824 1.00 83.75 116 ASN A O 1
ATOM 966 N N . ASN A 1 117 ? 16.603 3.018 -17.234 1.00 86.19 117 ASN A N 1
ATOM 967 C CA . ASN A 1 117 ? 15.208 3.364 -17.504 1.00 86.19 117 ASN A CA 1
ATOM 968 C C . ASN A 1 117 ? 14.392 2.165 -18.029 1.00 86.19 117 ASN A C 1
ATOM 970 O O . ASN A 1 117 ? 13.230 1.986 -17.668 1.00 86.19 117 ASN A O 1
ATOM 974 N N . LYS A 1 118 ? 15.002 1.277 -18.830 1.00 90.00 118 LYS A N 1
ATOM 975 C CA . LYS A 1 118 ? 14.335 0.063 -19.331 1.00 90.00 118 LYS A CA 1
ATOM 976 C C . LYS A 1 118 ? 13.945 -0.870 -18.185 1.00 90.00 118 LYS A C 1
ATOM 978 O O . LYS A 1 118 ? 12.850 -1.427 -18.198 1.00 90.00 118 LYS A O 1
ATOM 983 N N . THR A 1 119 ? 14.802 -1.004 -17.174 1.00 90.81 119 THR A N 1
ATOM 984 C CA . THR A 1 119 ? 14.520 -1.817 -15.984 1.00 90.81 119 THR A CA 1
ATOM 985 C C . THR A 1 119 ? 13.337 -1.256 -15.198 1.00 90.81 119 THR A C 1
ATOM 987 O O . THR A 1 119 ? 12.446 -2.020 -14.829 1.00 90.81 119 THR A O 1
ATOM 990 N N . ILE A 1 120 ? 13.280 0.066 -14.998 1.00 93.19 120 ILE A N 1
ATOM 991 C CA . ILE A 1 120 ? 12.159 0.715 -14.301 1.00 93.19 120 ILE A CA 1
ATOM 992 C C . ILE A 1 120 ? 10.860 0.570 -15.095 1.00 93.19 120 ILE A C 1
ATOM 994 O O . ILE A 1 120 ? 9.853 0.148 -14.532 1.00 93.19 120 ILE A O 1
ATOM 998 N N . ARG A 1 121 ? 10.879 0.817 -16.410 1.00 93.38 121 ARG A N 1
ATOM 999 C CA . ARG A 1 121 ? 9.710 0.615 -17.286 1.00 93.38 121 ARG A CA 1
ATOM 1000 C C . ARG A 1 121 ? 9.182 -0.818 -17.231 1.00 93.38 121 ARG A C 1
ATOM 1002 O O . ARG A 1 121 ? 7.978 -1.016 -17.081 1.00 93.38 121 ARG A O 1
ATOM 1009 N N . ASN A 1 122 ? 10.070 -1.810 -17.299 1.00 95.00 122 ASN A N 1
ATOM 1010 C CA . ASN A 1 122 ? 9.691 -3.219 -17.191 1.00 95.00 122 ASN A CA 1
ATOM 1011 C C . ASN A 1 122 ? 9.083 -3.529 -15.822 1.00 95.00 122 ASN A C 1
ATOM 1013 O O . ASN A 1 122 ? 8.071 -4.219 -15.740 1.00 95.00 122 ASN A O 1
ATOM 1017 N N . LEU A 1 123 ? 9.669 -3.001 -14.747 1.00 95.75 123 LEU A N 1
ATOM 1018 C CA . LEU A 1 123 ? 9.147 -3.197 -13.400 1.00 95.75 123 LEU A CA 1
ATOM 1019 C C . LEU A 1 123 ? 7.750 -2.582 -13.229 1.00 95.75 123 LEU A C 1
ATOM 1021 O O . LEU A 1 123 ? 6.866 -3.226 -12.666 1.00 95.75 123 LEU A O 1
ATOM 1025 N N . ILE A 1 124 ? 7.545 -1.373 -13.756 1.00 96.31 124 ILE A N 1
ATOM 1026 C CA . ILE A 1 124 ? 6.246 -0.696 -13.784 1.00 96.31 124 ILE A CA 1
ATOM 1027 C C . ILE A 1 124 ? 5.232 -1.535 -14.563 1.00 96.31 124 ILE A C 1
ATOM 1029 O O . ILE A 1 124 ? 4.143 -1.790 -14.059 1.00 96.31 124 ILE A O 1
ATOM 1033 N N . SER A 1 125 ? 5.587 -2.006 -15.762 1.00 96.06 125 SER A N 1
ATOM 1034 C CA . SER A 1 125 ? 4.707 -2.836 -16.593 1.00 96.06 125 SER A CA 1
ATOM 1035 C C . SER A 1 125 ? 4.316 -4.141 -15.892 1.00 96.06 125 SER A C 1
ATOM 1037 O O . SER A 1 125 ? 3.133 -4.474 -15.821 1.00 96.06 125 SER A O 1
ATOM 1039 N N . ASN A 1 126 ? 5.283 -4.832 -15.287 1.00 97.12 126 ASN A N 1
ATOM 1040 C CA . ASN A 1 126 ? 5.033 -6.062 -14.541 1.00 97.12 126 ASN A CA 1
ATOM 1041 C C . ASN A 1 126 ? 4.097 -5.833 -13.348 1.00 97.12 126 ASN A C 1
ATOM 1043 O O . ASN A 1 126 ? 3.193 -6.637 -13.118 1.00 97.12 126 ASN A O 1
ATOM 1047 N N . LEU A 1 127 ? 4.272 -4.724 -12.619 1.00 97.50 127 LEU A N 1
ATOM 1048 C CA . LEU A 1 127 ? 3.387 -4.371 -11.513 1.00 97.50 127 LEU A CA 1
ATOM 1049 C C . LEU A 1 127 ? 1.978 -4.002 -12.005 1.00 97.50 127 LEU A C 1
ATOM 1051 O O . LEU A 1 127 ? 1.007 -4.482 -11.423 1.00 97.50 127 LEU A O 1
ATOM 1055 N N . LYS A 1 128 ? 1.850 -3.218 -13.088 1.00 96.56 128 LYS A N 1
ATOM 1056 C CA . LYS A 1 128 ? 0.550 -2.875 -13.699 1.00 96.56 128 LYS A CA 1
ATOM 1057 C C . LYS A 1 128 ? -0.256 -4.128 -14.041 1.00 96.56 128 LYS A C 1
ATOM 1059 O O . LYS A 1 128 ? -1.423 -4.204 -13.686 1.00 96.56 128 LYS A O 1
ATOM 1064 N N . ASN A 1 129 ? 0.384 -5.145 -14.618 1.00 96.38 129 ASN A N 1
ATOM 1065 C CA . ASN A 1 129 ? -0.272 -6.405 -14.994 1.00 96.38 129 ASN A CA 1
ATOM 1066 C C . ASN A 1 129 ? -0.818 -7.212 -13.800 1.00 96.38 129 ASN A C 1
ATOM 1068 O O . ASN A 1 129 ? -1.587 -8.153 -13.986 1.00 96.38 129 ASN A O 1
ATOM 1072 N N . LYS A 1 130 ? -0.407 -6.883 -12.570 1.00 96.69 130 LYS A N 1
ATOM 1073 C CA . LYS A 1 130 ? -0.830 -7.558 -11.333 1.00 96.69 130 LYS A CA 1
ATOM 1074 C C . LYS A 1 130 ? -1.817 -6.732 -10.509 1.00 96.69 130 LYS A C 1
ATOM 1076 O O . LYS A 1 130 ? -2.309 -7.219 -9.491 1.00 96.69 130 LYS A O 1
ATOM 1081 N N . LEU A 1 131 ? -2.102 -5.508 -10.937 1.00 95.56 131 LEU A N 1
ATOM 1082 C CA . LEU A 1 131 ? -2.994 -4.560 -10.285 1.00 95.56 131 LEU A CA 1
ATOM 1083 C C . LEU A 1 131 ? -4.224 -4.282 -11.166 1.00 95.56 131 LEU A C 1
ATOM 1085 O O . LEU A 1 131 ? -4.230 -4.625 -12.346 1.00 95.56 131 LEU A O 1
ATOM 1089 N N . PRO A 1 132 ? -5.280 -3.667 -10.611 1.00 93.31 132 PRO A N 1
ATOM 1090 C CA . PRO A 1 132 ? -6.335 -3.064 -11.416 1.00 93.31 132 PRO A CA 1
ATOM 1091 C C . PRO A 1 132 ? -5.790 -2.060 -12.439 1.00 93.31 132 PRO A C 1
ATOM 1093 O O . PRO A 1 132 ? -4.832 -1.330 -12.169 1.00 93.31 132 PRO A O 1
ATOM 1096 N N . ASN A 1 133 ? -6.443 -1.999 -13.598 1.00 91.00 133 ASN A N 1
ATOM 1097 C CA . ASN A 1 133 ? -6.109 -1.041 -14.649 1.00 91.00 133 ASN A CA 1
ATOM 1098 C C . ASN A 1 133 ? -6.323 0.405 -14.169 1.00 91.00 133 ASN A C 1
ATOM 1100 O O . ASN A 1 133 ? -7.239 0.673 -13.396 1.00 91.00 133 ASN A O 1
ATOM 1104 N N . GLY A 1 134 ? -5.492 1.330 -14.661 1.00 90.25 134 GLY A N 1
ATOM 1105 C CA . GLY A 1 134 ? -5.618 2.772 -14.399 1.00 90.25 134 GLY A CA 1
ATOM 1106 C C . GLY A 1 134 ? -5.031 3.264 -13.072 1.00 90.25 134 GLY A C 1
ATOM 1107 O O . GLY A 1 134 ? -5.114 4.447 -12.782 1.00 90.25 134 GLY A O 1
ATOM 1108 N N . LEU A 1 135 ? -4.420 2.389 -12.263 1.00 94.00 135 LEU A N 1
ATOM 1109 C CA . LEU A 1 135 ? -3.819 2.811 -10.990 1.00 94.00 135 LEU A CA 1
ATOM 1110 C C . LEU A 1 135 ? -2.425 3.417 -11.129 1.00 94.00 135 LEU A C 1
ATOM 1112 O O . LEU A 1 135 ? -1.980 4.117 -10.232 1.00 94.00 135 LEU A O 1
ATOM 1116 N N . ILE A 1 136 ? -1.692 3.099 -12.196 1.00 95.38 136 ILE A N 1
ATOM 1117 C CA . ILE A 1 136 ? -0.356 3.652 -12.436 1.00 95.38 136 ILE A CA 1
ATOM 1118 C C . ILE A 1 136 ? -0.358 4.263 -13.823 1.00 95.38 136 ILE A C 1
ATOM 1120 O O . ILE A 1 136 ? -0.498 3.531 -14.807 1.00 95.38 136 ILE A O 1
ATOM 1124 N N . ASP A 1 137 ? -0.089 5.558 -13.905 1.00 93.81 137 ASP A N 1
ATOM 1125 C CA . ASP A 1 137 ? -0.039 6.299 -15.161 1.00 93.81 137 ASP A CA 1
ATOM 1126 C C . ASP A 1 137 ? 1.296 7.010 -15.351 1.00 93.81 137 ASP A C 1
ATOM 1128 O O . ASP A 1 137 ? 2.052 7.248 -14.406 1.00 93.81 137 ASP A O 1
ATOM 1132 N N . ASN A 1 138 ? 1.606 7.307 -16.613 1.00 92.50 138 ASN A N 1
ATOM 1133 C CA . ASN A 1 138 ? 2.740 8.158 -16.950 1.00 92.50 138 ASN A CA 1
ATOM 1134 C C . ASN A 1 138 ? 2.352 9.609 -16.661 1.00 92.50 138 ASN A C 1
ATOM 1136 O O . ASN A 1 138 ? 1.287 10.054 -17.083 1.00 92.50 138 ASN A O 1
ATOM 1140 N N . TYR A 1 139 ? 3.230 10.356 -16.001 1.00 90.88 139 TYR A N 1
ATOM 1141 C CA . TYR A 1 139 ? 3.002 11.762 -15.687 1.00 90.88 139 TYR A CA 1
ATOM 1142 C C . TYR A 1 139 ? 3.934 12.648 -16.520 1.00 90.88 139 TYR A C 1
ATOM 1144 O O . TYR A 1 139 ? 5.130 12.695 -16.241 1.00 90.88 139 TYR A O 1
ATOM 1152 N N . TYR A 1 140 ? 3.393 13.291 -17.567 1.00 79.88 140 TYR A N 1
ATOM 1153 C CA . TYR A 1 140 ? 4.032 14.314 -18.424 1.00 79.88 140 TYR A CA 1
ATOM 1154 C C . TYR A 1 140 ? 5.541 14.129 -18.690 1.00 79.88 140 TYR A C 1
ATOM 1156 O O . TYR A 1 140 ? 6.320 15.073 -18.586 1.00 79.88 140 TYR A O 1
ATOM 1164 N N . SER A 1 141 ? 5.974 12.905 -19.007 1.00 69.56 141 SER A N 1
ATOM 1165 C CA . SER A 1 141 ? 7.388 12.551 -19.246 1.00 69.56 141 SER A CA 1
ATOM 1166 C C . SER A 1 141 ? 8.350 12.735 -18.056 1.00 69.56 141 SER A C 1
ATOM 1168 O O . SER A 1 141 ? 9.544 12.504 -18.218 1.00 69.56 141 SER A O 1
ATOM 1170 N N . GLN A 1 142 ? 7.852 13.092 -16.869 1.00 76.38 142 GLN A N 1
ATOM 1171 C CA . GLN A 1 142 ? 8.632 13.293 -15.640 1.00 76.38 142 GLN A CA 1
ATOM 1172 C C . GLN A 1 142 ? 8.647 12.054 -14.738 1.00 76.38 142 GLN A C 1
ATOM 1174 O O . GLN A 1 142 ? 9.532 11.909 -13.907 1.00 76.38 142 GLN A O 1
ATOM 1179 N N . GLY A 1 143 ? 7.698 11.128 -14.897 1.00 90.44 143 GLY A N 1
ATOM 1180 C CA . GLY A 1 143 ? 7.713 9.897 -14.114 1.00 90.44 143 GLY A CA 1
ATOM 1181 C C . GLY A 1 143 ? 6.388 9.162 -14.092 1.00 90.44 143 GLY A C 1
ATOM 1182 O O . GLY A 1 143 ? 5.679 9.102 -15.099 1.00 90.44 143 GLY A O 1
ATOM 1183 N N . TYR A 1 144 ? 6.076 8.585 -12.936 1.00 95.62 144 TYR A N 1
ATOM 1184 C CA . TYR A 1 144 ? 4.885 7.768 -12.736 1.00 95.62 144 TYR A CA 1
ATOM 1185 C C . TYR A 1 144 ? 4.081 8.268 -11.546 1.00 95.62 144 TYR A C 1
ATOM 1187 O O . TYR A 1 144 ? 4.648 8.660 -10.527 1.00 95.62 144 TYR A O 1
ATOM 1195 N N . ILE A 1 145 ? 2.762 8.213 -11.663 1.00 95.44 145 ILE A N 1
ATOM 1196 C CA . ILE A 1 145 ? 1.828 8.572 -10.597 1.00 95.44 145 ILE A CA 1
ATOM 1197 C C . ILE A 1 145 ? 0.963 7.364 -10.249 1.00 95.44 145 ILE A C 1
ATOM 1199 O O . ILE A 1 145 ? 0.606 6.582 -11.133 1.00 95.44 145 ILE A O 1
ATOM 1203 N N . PHE A 1 146 ? 0.663 7.202 -8.959 1.00 96.06 146 PHE A N 1
ATOM 1204 C CA . PHE A 1 146 ? -0.294 6.208 -8.484 1.00 96.06 146 PHE A CA 1
ATOM 1205 C C . PHE A 1 146 ? -1.635 6.876 -8.184 1.00 96.06 146 PHE A C 1
ATOM 1207 O O . PHE A 1 146 ? -1.727 7.629 -7.212 1.00 96.06 146 PHE A O 1
ATOM 1214 N N . ASN A 1 147 ? -2.634 6.593 -9.018 1.00 90.69 147 ASN A N 1
ATOM 1215 C CA . ASN A 1 147 ? -3.975 7.164 -8.964 1.00 90.69 147 ASN A CA 1
ATOM 1216 C C . ASN A 1 147 ? -4.907 6.211 -8.208 1.00 90.69 147 ASN A C 1
ATOM 1218 O O . ASN A 1 147 ? -5.003 5.035 -8.561 1.00 90.69 147 ASN A O 1
ATOM 1222 N N . ILE A 1 148 ? -5.581 6.704 -7.168 1.00 80.25 148 ILE A N 1
ATOM 1223 C CA . ILE A 1 148 ? -6.629 5.972 -6.440 1.00 80.25 148 ILE A CA 1
ATOM 1224 C C . ILE A 1 148 ? -7.771 6.901 -6.044 1.00 80.25 148 ILE A C 1
ATOM 1226 O O . ILE A 1 148 ? -7.487 8.097 -5.793 1.00 80.25 148 ILE A O 1
#

pLDDT: mean 86.75, std 11.03, range [39.22, 97.56]

Sequence (148 aa):
IRLNDIPILFITANEKDETIVSAFNYGGVDFIKKPLNVIDLQQRVKLHLKQKRTFIINKQYCFDKKTIILYKDKAVVKLSKSEQKLLKLFISKINIPIDPIDISNYIYDNHTKEYNNKTIRNLISNLKNKLPNGLIDNYYSQGYIFNI

Secondary structure (DSSP, 8-state):
--GGGSPEEEEES---HHHHHHHHHTTEEEEEESSPPHHHHHHHHHHHHHHHHEEE-SSSEEEETTTTEEEETTEEE---HHHHHHHHHHHHSTT--B-HHHHHHHHH--TTS---HHHHHHHHHHHHTTS-TTSEEEETTTEEEE--

Radius of gyration: 19.97 Å; chains: 1; bounding box: 49×33×52 Å